Protein AF-A0A8T4NKF0-F1 (afdb_monomer_lite)

Structure (mmCIF, N/CA/C/O backbone):
data_AF-A0A8T4NKF0-F1
#
_entry.id   AF-A0A8T4NKF0-F1
#
loop_
_atom_site.group_PDB
_atom_site.id
_atom_site.type_symbol
_atom_site.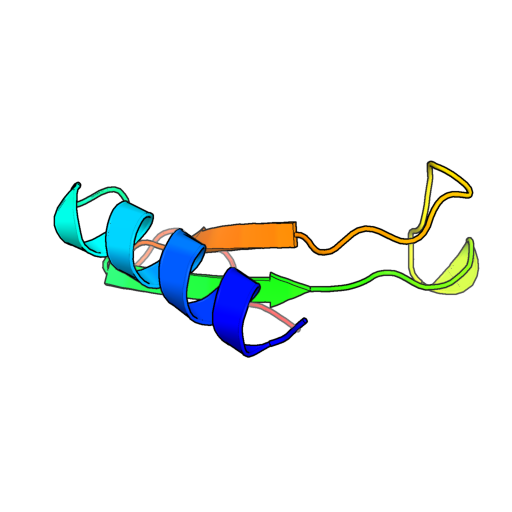label_atom_id
_atom_site.label_alt_id
_atom_site.label_comp_id
_atom_site.label_asym_id
_atom_site.label_entity_id
_atom_site.label_seq_id
_atom_site.pdbx_PDB_ins_code
_atom_site.Cartn_x
_atom_site.Cartn_y
_atom_site.Cartn_z
_atom_site.occupancy
_atom_site.B_iso_or_equiv
_atom_site.auth_seq_id
_atom_site.auth_comp_id
_atom_site.auth_asym_id
_atom_site.auth_atom_id
_atom_site.pdbx_PDB_model_num
ATOM 1 N N . MET A 1 1 ? 5.055 11.736 1.788 1.00 84.19 1 MET A N 1
ATOM 2 C CA . MET A 1 1 ? 4.552 10.502 1.144 1.00 84.19 1 MET A CA 1
ATOM 3 C C . MET A 1 1 ? 3.738 9.645 2.114 1.00 84.19 1 MET A C 1
ATOM 5 O O . MET A 1 1 ? 2.529 9.590 1.958 1.00 84.19 1 MET A O 1
ATOM 9 N N . MET A 1 2 ? 4.335 9.059 3.161 1.00 92.50 2 MET A N 1
ATOM 10 C CA . MET A 1 2 ? 3.595 8.198 4.110 1.00 92.50 2 MET A CA 1
ATOM 11 C C . MET A 1 2 ? 2.482 8.914 4.888 1.00 92.50 2 MET A C 1
ATOM 13 O O . MET A 1 2 ? 1.446 8.317 5.150 1.00 92.50 2 MET A O 1
ATOM 17 N N . GLN A 1 3 ? 2.640 10.209 5.178 1.00 96.81 3 GLN A N 1
ATOM 18 C CA . GLN A 1 3 ? 1.569 11.004 5.787 1.00 96.81 3 GLN A CA 1
ATOM 19 C C . GLN A 1 3 ? 0.305 11.054 4.911 1.00 96.81 3 GLN A C 1
ATOM 21 O O . GLN A 1 3 ? -0.800 10.931 5.426 1.00 96.81 3 GLN A O 1
ATOM 26 N N . PHE A 1 4 ? 0.471 11.185 3.590 1.00 96.69 4 PHE A N 1
ATOM 27 C CA . PHE A 1 4 ? -0.650 11.205 2.648 1.00 96.69 4 PHE A CA 1
ATOM 28 C C . PHE A 1 4 ? -1.310 9.826 2.541 1.00 96.69 4 PHE A C 1
ATOM 30 O O . PHE A 1 4 ? -2.529 9.724 2.576 1.00 96.69 4 PHE A O 1
ATOM 37 N N . VAL A 1 5 ? -0.509 8.754 2.517 1.00 97.38 5 VAL A N 1
ATOM 38 C CA . VAL A 1 5 ? -1.022 7.374 2.570 1.00 97.38 5 VAL A CA 1
ATOM 39 C C . VAL A 1 5 ? -1.856 7.147 3.832 1.00 97.38 5 VAL A C 1
ATOM 41 O O . VAL A 1 5 ? -2.954 6.609 3.742 1.00 97.38 5 VAL A O 1
ATOM 44 N N . LYS A 1 6 ? -1.372 7.603 4.995 1.00 96.31 6 LYS A N 1
ATOM 45 C CA . LYS A 1 6 ? -2.105 7.507 6.264 1.00 96.31 6 LYS A CA 1
ATOM 46 C C . LYS A 1 6 ? -3.434 8.262 6.215 1.00 96.31 6 LYS A C 1
ATOM 48 O O . LYS A 1 6 ? -4.425 7.740 6.709 1.00 96.31 6 LYS A O 1
ATOM 53 N N . GLN A 1 7 ? -3.453 9.458 5.627 1.00 98.00 7 GLN A N 1
ATOM 54 C CA . GLN A 1 7 ? -4.677 10.244 5.469 1.00 98.00 7 GLN A CA 1
ATOM 55 C C . GLN A 1 7 ? -5.702 9.508 4.597 1.00 98.00 7 GLN A C 1
ATOM 57 O O . GLN A 1 7 ? -6.815 9.269 5.046 1.00 98.00 7 GLN A O 1
ATOM 62 N N . VAL A 1 8 ? -5.299 9.065 3.401 1.00 97.75 8 VAL A N 1
ATOM 63 C CA . VAL A 1 8 ? -6.180 8.317 2.490 1.00 97.75 8 VAL A CA 1
ATOM 64 C C . VAL A 1 8 ? -6.695 7.037 3.149 1.00 97.75 8 VAL A C 1
ATOM 66 O O . VAL A 1 8 ? -7.874 6.719 3.046 1.00 97.75 8 VAL A O 1
ATOM 69 N N . ALA A 1 9 ? -5.830 6.303 3.850 1.00 97.31 9 ALA A N 1
ATOM 70 C CA . ALA A 1 9 ? -6.226 5.092 4.555 1.00 97.31 9 ALA A CA 1
ATOM 71 C C . ALA A 1 9 ? -7.220 5.372 5.696 1.00 97.31 9 ALA A C 1
ATOM 73 O O . ALA A 1 9 ? -8.189 4.631 5.840 1.00 97.31 9 ALA A O 1
ATOM 74 N N . GLY A 1 10 ? -7.017 6.449 6.464 1.00 97.38 10 GLY A N 1
ATOM 75 C CA . GLY A 1 10 ? -7.957 6.900 7.493 1.00 97.38 10 GLY A CA 1
ATOM 76 C C . GLY A 1 10 ? -9.337 7.198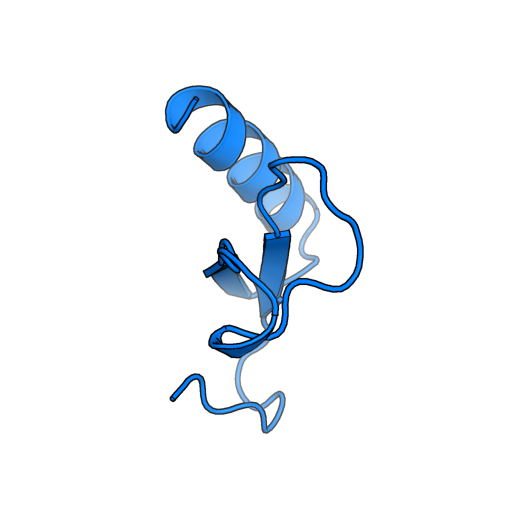 6.913 1.00 97.38 10 GLY A C 1
ATOM 77 O O . GLY A 1 10 ? -10.318 6.608 7.353 1.00 97.38 10 GLY A O 1
ATOM 78 N N . ASP A 1 11 ? -9.397 7.991 5.841 1.00 97.94 11 ASP A N 1
ATOM 79 C CA . ASP A 1 11 ? -10.656 8.337 5.170 1.00 97.94 11 ASP A CA 1
ATOM 80 C C . ASP A 1 11 ? -11.405 7.090 4.654 1.00 97.94 11 ASP A C 1
ATOM 82 O O . ASP A 1 11 ? -12.637 7.032 4.665 1.00 97.94 11 ASP A O 1
ATOM 86 N N . LEU A 1 12 ? -10.678 6.067 4.188 1.00 97.00 12 LEU A N 1
ATOM 87 C CA . LEU A 1 12 ? -11.264 4.799 3.736 1.00 97.00 12 LEU A CA 1
ATOM 88 C C . LEU A 1 12 ? -11.882 3.998 4.897 1.00 97.00 12 LEU A C 1
ATOM 90 O O . LEU A 1 12 ? -12.951 3.402 4.724 1.00 97.00 12 LEU A O 1
ATOM 94 N N . LEU A 1 13 ? -11.238 4.000 6.068 1.00 96.69 13 LEU A N 1
ATOM 95 C CA . LEU A 1 13 ? -11.742 3.335 7.273 1.00 96.69 13 LEU A CA 1
ATOM 96 C C . LEU A 1 13 ? -12.918 4.091 7.901 1.00 96.69 13 LEU A C 1
ATOM 98 O O . LEU A 1 13 ? -13.914 3.466 8.259 1.00 96.69 13 LEU A O 1
ATOM 102 N N . ASP A 1 14 ? -12.866 5.423 7.951 1.00 97.69 14 ASP A N 1
ATOM 103 C CA . ASP A 1 14 ? -13.964 6.259 8.459 1.00 97.69 14 ASP A CA 1
ATOM 104 C C . ASP A 1 14 ? -15.248 6.055 7.641 1.00 97.69 14 ASP A C 1
ATOM 106 O O . ASP A 1 14 ? -16.364 6.046 8.166 1.00 97.69 14 ASP A O 1
ATOM 110 N N . ARG A 1 15 ? -15.091 5.790 6.338 1.00 97.25 15 ARG A N 1
ATOM 111 C CA . ARG A 1 15 ? -16.176 5.421 5.418 1.00 97.25 15 ARG A CA 1
ATOM 112 C C . ARG A 1 15 ? -16.602 3.951 5.511 1.00 97.25 15 ARG A C 1
ATOM 114 O O . ARG A 1 15 ? -17.452 3.528 4.728 1.00 97.25 15 ARG A O 1
ATOM 121 N N . LYS A 1 16 ? -16.042 3.177 6.446 1.00 95.50 16 LYS A N 1
ATOM 122 C CA . LYS A 1 16 ? -16.327 1.752 6.689 1.00 95.50 16 LYS A CA 1
ATOM 123 C C . LYS A 1 16 ? -16.132 0.865 5.455 1.00 95.50 16 LYS A C 1
ATOM 125 O O . LYS A 1 16 ? -16.878 -0.089 5.233 1.00 95.50 16 LYS A O 1
ATOM 130 N N . LEU A 1 17 ? -15.139 1.184 4.622 1.00 95.81 17 LEU A N 1
ATOM 131 C CA . LEU A 1 17 ? -14.825 0.391 3.427 1.00 95.81 17 LEU A CA 1
ATOM 132 C C . LEU A 1 17 ? -13.988 -0.858 3.748 1.00 95.81 17 LEU A C 1
ATOM 134 O O . LEU A 1 17 ? -13.934 -1.776 2.930 1.00 95.81 17 LEU A O 1
ATOM 138 N N . GLY A 1 18 ? -13.395 -0.920 4.940 1.00 95.31 18 GLY A N 1
ATOM 139 C CA . GLY A 1 18 ? -12.679 -2.075 5.470 1.00 95.31 18 GLY A CA 1
ATOM 140 C C . GLY A 1 18 ? -12.460 -1.962 6.980 1.00 95.31 18 GLY A C 1
ATOM 141 O O . GLY A 1 18 ? -12.671 -0.898 7.557 1.00 95.31 18 GLY A O 1
ATOM 142 N N . ASP A 1 19 ? -12.019 -3.061 7.583 1.00 94.88 19 ASP A N 1
ATOM 143 C CA . ASP A 1 19 ? -11.623 -3.178 8.994 1.00 94.88 19 ASP A CA 1
ATOM 144 C C . ASP A 1 19 ? -10.110 -2.929 9.173 1.00 94.88 19 ASP A C 1
ATOM 146 O O . ASP A 1 19 ? -9.619 -2.679 10.270 1.00 94.88 19 ASP A O 1
ATOM 150 N N . GLY A 1 20 ? -9.363 -2.970 8.066 1.00 93.94 20 GLY A N 1
ATOM 151 C CA . GLY A 1 20 ? -7.944 -2.644 7.967 1.00 93.94 20 GLY A CA 1
ATOM 152 C C . GLY A 1 20 ? -7.570 -2.281 6.529 1.00 93.94 20 GLY A C 1
ATOM 153 O O . GLY A 1 20 ? -8.437 -2.146 5.665 1.00 93.94 20 GLY A O 1
ATOM 154 N N . PHE A 1 21 ? -6.280 -2.111 6.242 1.00 95.19 21 PHE A N 1
ATOM 155 C CA . PHE A 1 21 ? -5.807 -1.830 4.885 1.00 95.19 21 PHE A CA 1
ATOM 156 C C . PHE A 1 21 ? -4.375 -2.313 4.661 1.00 95.19 21 PHE A C 1
ATOM 158 O O . PHE A 1 21 ? -3.571 -2.376 5.589 1.00 95.19 21 PHE A O 1
ATOM 165 N N . ASN A 1 22 ? -4.048 -2.579 3.398 1.00 95.06 22 ASN A N 1
ATOM 166 C CA . ASN A 1 22 ? -2.695 -2.887 2.956 1.00 95.06 22 ASN A CA 1
ATOM 167 C C . ASN A 1 22 ? -2.103 -1.698 2.203 1.00 95.06 22 ASN A C 1
ATOM 169 O O . ASN A 1 22 ? -2.808 -1.008 1.463 1.00 95.06 22 ASN A O 1
ATOM 173 N N . VAL A 1 23 ? -0.793 -1.509 2.349 1.00 95.69 23 VAL A N 1
ATOM 174 C CA . VAL A 1 23 ? -0.009 -0.540 1.580 1.00 95.69 23 VAL A CA 1
ATOM 175 C C . VAL A 1 23 ? 1.035 -1.312 0.786 1.00 95.69 23 VAL A C 1
ATOM 177 O O . VAL A 1 23 ? 1.886 -1.969 1.378 1.00 95.69 23 VAL A O 1
ATOM 180 N N . ILE A 1 24 ? 0.955 -1.265 -0.545 1.00 95.31 24 ILE A N 1
ATOM 181 C CA . ILE A 1 24 ? 1.823 -2.046 -1.440 1.00 95.31 24 ILE A CA 1
ATOM 182 C C . ILE A 1 24 ? 2.407 -1.128 -2.514 1.00 95.31 24 ILE A C 1
ATOM 184 O O . ILE A 1 24 ? 1.712 -0.270 -3.057 1.00 95.31 24 ILE A O 1
ATOM 188 N N . MET A 1 25 ? 3.680 -1.330 -2.846 1.00 96.12 25 MET A N 1
ATOM 189 C CA . MET A 1 25 ? 4.339 -0.688 -3.978 1.00 96.12 25 MET A CA 1
ATOM 190 C C . MET A 1 25 ? 5.162 -1.731 -4.728 1.00 96.12 25 MET A C 1
ATOM 192 O O . MET A 1 25 ? 6.168 -2.223 -4.216 1.00 96.12 25 MET A O 1
ATOM 196 N N . ASN A 1 26 ? 4.743 -2.045 -5.949 1.00 97.00 26 ASN A N 1
ATOM 197 C CA . ASN A 1 26 ? 5.473 -2.963 -6.812 1.00 97.00 26 ASN A CA 1
ATOM 198 C C . ASN A 1 26 ? 6.521 -2.174 -7.598 1.00 97.00 26 ASN A C 1
ATOM 200 O O . ASN A 1 26 ? 6.193 -1.182 -8.251 1.00 97.00 26 ASN A O 1
ATOM 204 N N . ASN A 1 27 ? 7.776 -2.616 -7.536 1.00 97.69 27 ASN A N 1
ATOM 205 C CA . ASN A 1 27 ? 8.899 -1.962 -8.199 1.00 97.69 27 ASN A CA 1
ATOM 206 C C . ASN A 1 27 ? 9.511 -2.906 -9.232 1.00 97.69 27 ASN A C 1
ATOM 208 O O . ASN A 1 27 ? 10.063 -3.943 -8.871 1.00 97.69 27 ASN A O 1
ATOM 212 N N . LEU A 1 28 ? 9.454 -2.500 -10.501 1.00 97.56 28 LEU A N 1
ATOM 213 C CA . LEU A 1 28 ? 9.857 -3.276 -11.674 1.00 97.56 28 LEU A CA 1
ATOM 214 C C . LEU A 1 28 ? 8.957 -4.497 -11.941 1.00 97.56 28 LEU A C 1
ATOM 216 O O . LEU A 1 28 ? 8.147 -4.923 -11.113 1.00 97.56 28 LEU A O 1
ATOM 220 N N . SER A 1 29 ? 9.090 -5.058 -13.144 1.00 97.06 29 SER A N 1
ATOM 221 C CA . SER A 1 29 ? 8.234 -6.142 -13.643 1.00 97.06 29 SER A CA 1
ATOM 222 C C . SER A 1 29 ? 8.291 -7.406 -12.784 1.00 97.06 29 SER A C 1
ATOM 224 O O . SER A 1 29 ? 7.262 -8.044 -12.583 1.00 97.06 29 SER A O 1
ATOM 226 N 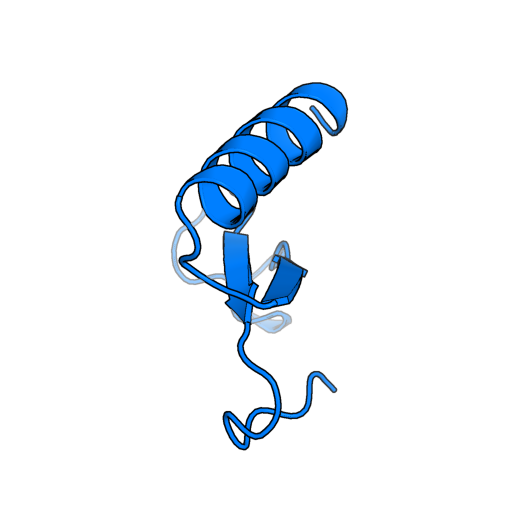N . ALA A 1 30 ? 9.459 -7.740 -12.221 1.00 97.50 30 ALA A N 1
ATOM 227 C CA . ALA A 1 30 ? 9.635 -8.913 -11.360 1.00 97.50 30 ALA A CA 1
ATOM 228 C C . ALA A 1 30 ? 8.792 -8.848 -10.072 1.00 97.50 30 ALA A C 1
ATOM 230 O O . ALA A 1 30 ? 8.361 -9.882 -9.575 1.00 97.50 30 ALA A O 1
ATOM 231 N N . ALA A 1 3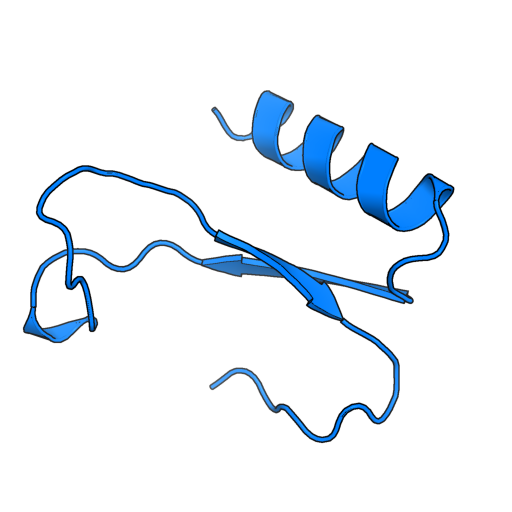1 ? 8.517 -7.642 -9.561 1.00 96.56 31 ALA A N 1
ATOM 232 C CA . ALA A 1 31 ? 7.627 -7.427 -8.421 1.00 96.56 31 ALA A CA 1
ATOM 233 C C . ALA A 1 31 ? 6.152 -7.246 -8.836 1.00 96.56 31 ALA A C 1
ATOM 235 O O . ALA A 1 31 ? 5.321 -6.903 -8.002 1.00 96.56 31 ALA A O 1
ATOM 236 N N . GLY A 1 32 ? 5.814 -7.419 -10.119 1.00 96.12 32 GLY A N 1
ATOM 237 C CA . GLY A 1 32 ? 4.452 -7.259 -10.631 1.00 96.12 32 GLY A CA 1
ATOM 238 C C . GLY A 1 32 ? 4.056 -5.822 -10.989 1.00 96.12 32 GLY A C 1
ATOM 239 O O . GLY A 1 32 ? 2.864 -5.518 -11.042 1.00 96.12 32 GLY A O 1
ATOM 240 N N . GLN A 1 33 ? 5.009 -4.910 -11.223 1.00 98.12 33 GLN A N 1
ATOM 241 C CA . GLN A 1 33 ? 4.691 -3.570 -11.731 1.00 98.12 33 GLN A CA 1
ATOM 242 C C . GLN A 1 33 ? 4.319 -3.632 -13.220 1.00 98.12 33 GLN A C 1
ATOM 244 O O . GLN A 1 33 ? 5.141 -4.008 -14.054 1.00 98.12 33 GLN A O 1
ATOM 249 N N . VAL A 1 34 ? 3.093 -3.220 -13.557 1.00 97.50 34 VAL A N 1
ATOM 250 C CA . VAL A 1 34 ? 2.595 -3.193 -14.948 1.00 97.50 34 VAL A CA 1
ATOM 251 C C . VAL A 1 34 ? 2.772 -1.816 -15.591 1.00 97.50 34 VAL A C 1
ATOM 253 O O . VAL A 1 34 ? 3.123 -1.717 -16.763 1.00 97.50 34 VAL A O 1
ATOM 256 N N . ILE A 1 35 ? 2.553 -0.744 -14.824 1.00 97.12 35 ILE A N 1
ATOM 257 C CA . ILE A 1 35 ? 2.693 0.636 -15.302 1.00 97.12 35 ILE A CA 1
ATOM 258 C C . ILE A 1 35 ? 4.018 1.209 -14.785 1.00 97.12 35 ILE A C 1
ATOM 260 O O . ILE A 1 35 ? 4.188 1.276 -13.563 1.00 97.12 35 ILE A O 1
ATOM 264 N N . PRO A 1 36 ? 4.940 1.657 -15.664 1.00 95.56 36 PRO A N 1
ATOM 265 C CA . PRO A 1 36 ? 6.269 2.146 -15.286 1.00 95.56 36 PRO A CA 1
ATOM 266 C C . PRO A 1 36 ? 6.228 3.586 -14.738 1.00 95.56 36 PRO A C 1
ATOM 268 O O . PRO A 1 36 ? 6.967 4.466 -15.166 1.00 95.56 36 PRO A O 1
ATOM 271 N N . HIS A 1 37 ? 5.342 3.825 -13.773 1.00 96.88 37 HIS A N 1
ATOM 272 C CA . HIS A 1 37 ? 5.252 5.027 -12.952 1.00 96.88 37 HIS A CA 1
ATOM 273 C C . HIS A 1 37 ? 5.148 4.577 -11.494 1.00 96.88 37 HIS A C 1
ATOM 275 O O . HIS A 1 37 ? 4.392 3.655 -11.190 1.00 96.88 37 HIS A O 1
ATOM 281 N N . ALA A 1 38 ? 5.910 5.191 -10.591 1.00 95.94 38 ALA A N 1
ATOM 282 C CA . ALA A 1 38 ? 5.844 4.887 -9.167 1.00 95.94 38 ALA A CA 1
ATOM 283 C C . ALA A 1 38 ? 4.445 5.210 -8.613 1.00 95.94 38 ALA A C 1
ATOM 285 O O . ALA A 1 38 ? 3.996 6.351 -8.670 1.00 95.94 38 ALA A O 1
ATOM 286 N N . HIS A 1 39 ? 3.762 4.209 -8.064 1.00 96.62 39 HIS A N 1
ATOM 287 C CA . HIS A 1 39 ? 2.460 4.374 -7.423 1.00 96.62 39 HIS A CA 1
ATOM 288 C C . HIS A 1 39 ? 2.340 3.458 -6.208 1.00 96.62 39 HIS A C 1
ATOM 290 O O . HIS A 1 39 ? 2.975 2.409 -6.135 1.00 96.62 39 HIS A O 1
ATOM 296 N N . ILE A 1 40 ? 1.523 3.882 -5.248 1.00 96.69 40 ILE A N 1
ATOM 297 C CA . ILE A 1 40 ? 1.250 3.144 -4.017 1.00 96.69 40 ILE A CA 1
ATOM 298 C C . ILE A 1 40 ? -0.198 2.678 -4.078 1.00 96.69 40 ILE A C 1
ATOM 300 O O . ILE A 1 40 ? -1.106 3.484 -4.281 1.00 96.69 40 ILE A O 1
ATOM 304 N N . HIS A 1 41 ? -0.416 1.386 -3.872 1.00 96.00 41 HIS A N 1
ATOM 305 C CA . HIS A 1 41 ? -1.741 0.840 -3.636 1.00 96.00 41 HIS A CA 1
ATOM 306 C C . HIS A 1 41 ? -2.099 1.006 -2.159 1.00 96.00 41 HIS A C 1
ATOM 308 O O . HIS A 1 41 ? -1.335 0.593 -1.287 1.00 96.00 41 HIS A O 1
ATOM 314 N N . VAL A 1 42 ? -3.275 1.572 -1.891 1.00 96.19 42 VAL A N 1
ATOM 315 C CA . VAL A 1 42 ? -3.922 1.561 -0.573 1.00 96.19 42 VAL A CA 1
ATOM 316 C C . VAL A 1 42 ? -5.195 0.742 -0.721 1.00 96.19 42 VAL A C 1
ATOM 318 O O . VAL A 1 42 ? -6.115 1.154 -1.424 1.00 96.19 42 VAL A O 1
ATOM 321 N N . ILE A 1 43 ? -5.215 -0.448 -0.126 1.00 95.75 43 ILE A N 1
ATOM 322 C CA . ILE A 1 43 ? -6.254 -1.455 -0.371 1.00 95.75 43 ILE A CA 1
ATOM 323 C C . ILE A 1 43 ? -6.992 -1.725 0.943 1.00 95.75 43 ILE A C 1
ATOM 325 O O . ILE A 1 43 ? -6.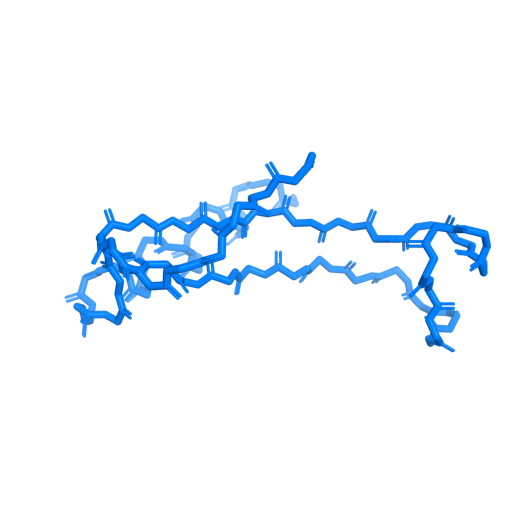417 -2.397 1.801 1.00 95.75 43 ILE A O 1
ATOM 329 N N . PRO A 1 44 ? -8.233 -1.236 1.131 1.00 95.75 44 PRO A N 1
ATOM 330 C CA . PRO A 1 44 ? -9.073 -1.619 2.265 1.00 95.75 44 PRO A CA 1
ATOM 331 C C . PRO A 1 44 ? -9.301 -3.129 2.301 1.00 95.75 44 PRO A C 1
ATOM 333 O O . PRO A 1 44 ? -9.525 -3.751 1.263 1.00 95.75 44 PRO A O 1
ATOM 336 N N . ARG A 1 45 ? -9.259 -3.710 3.496 1.00 95.88 45 ARG A N 1
ATOM 337 C CA . ARG A 1 45 ? -9.417 -5.144 3.754 1.00 95.88 45 ARG A CA 1
ATOM 338 C C . ARG A 1 45 ? -10.547 -5.366 4.741 1.00 95.88 45 ARG A C 1
ATOM 340 O O . ARG A 1 45 ? -10.750 -4.534 5.622 1.00 95.88 45 ARG A O 1
ATOM 347 N N . LYS A 1 46 ? -11.259 -6.481 4.605 1.00 94.88 46 LYS A N 1
ATOM 348 C CA . LYS A 1 46 ? -12.294 -6.894 5.561 1.00 94.88 46 LYS A CA 1
ATOM 349 C C . LYS A 1 46 ? -11.866 -8.165 6.264 1.00 94.88 46 LYS A C 1
ATOM 351 O O . LYS A 1 46 ? -11.191 -9.005 5.665 1.00 94.88 46 LYS A O 1
ATOM 356 N N . GLU A 1 47 ? -12.269 -8.317 7.516 1.00 94.00 47 GLU A N 1
ATOM 357 C CA . GLU A 1 47 ? -12.052 -9.571 8.223 1.00 94.00 47 GLU A CA 1
ATOM 358 C C . GLU A 1 47 ? -12.706 -10.727 7.444 1.00 94.00 47 GLU A C 1
ATOM 360 O O . GLU A 1 47 ? -13.859 -10.651 7.020 1.00 94.00 47 GLU A O 1
ATOM 365 N N . GLY A 1 48 ? -11.935 -11.787 7.188 1.00 92.56 48 GLY A N 1
ATOM 366 C CA . GLY A 1 48 ? -12.423 -12.962 6.465 1.00 9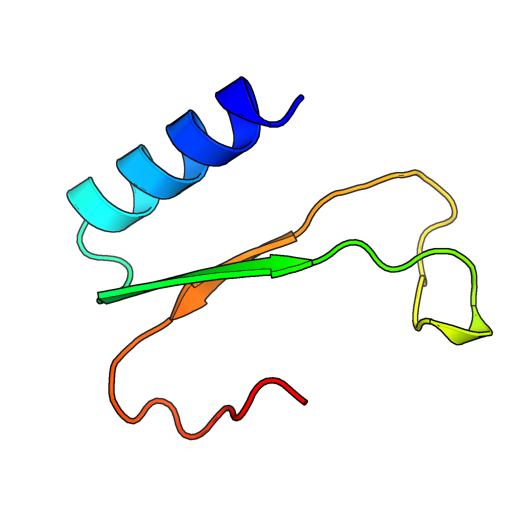2.56 48 GLY A CA 1
ATOM 367 C C . GLY A 1 48 ? -12.557 -12.814 4.943 1.00 92.56 48 GLY A C 1
ATOM 368 O O . GLY A 1 48 ? -13.105 -13.717 4.318 1.00 92.56 48 GLY A O 1
ATOM 369 N N . ASP A 1 49 ? -12.024 -11.761 4.311 1.00 93.44 49 ASP A N 1
ATOM 370 C CA . ASP A 1 49 ? -12.077 -11.581 2.843 1.00 93.44 49 ASP A CA 1
ATOM 371 C C . ASP A 1 49 ? -11.253 -12.610 2.023 1.00 93.44 49 ASP A C 1
ATOM 373 O O . ASP A 1 49 ? -11.183 -12.529 0.797 1.00 93.44 49 ASP A O 1
ATOM 377 N N . GLY A 1 50 ? -10.628 -13.588 2.690 1.00 89.88 50 GLY A N 1
ATOM 378 C CA . GLY A 1 50 ? -9.936 -14.723 2.074 1.00 89.88 50 GLY A CA 1
ATOM 379 C C . GLY A 1 50 ? -8.574 -14.396 1.455 1.00 89.88 50 GLY A C 1
ATOM 380 O O . GLY A 1 50 ? -7.875 -15.304 1.007 1.00 89.88 50 GLY A O 1
ATOM 381 N N . LEU A 1 51 ? -8.156 -13.130 1.458 1.00 87.06 51 LEU A N 1
ATOM 382 C CA . LEU A 1 51 ? -6.882 -12.698 0.893 1.00 87.06 51 LEU A CA 1
ATOM 383 C C . LEU A 1 51 ? -5.798 -12.709 1.977 1.00 87.06 51 LEU A C 1
ATOM 385 O O . LEU A 1 51 ? -5.744 -11.852 2.859 1.00 87.06 51 LEU A O 1
ATOM 389 N N . ARG A 1 52 ? -4.868 -13.658 1.905 1.00 73.12 52 ARG A N 1
ATOM 390 C CA . ARG A 1 52 ? -3.639 -13.591 2.706 1.00 73.12 52 ARG A CA 1
ATOM 391 C C . ARG A 1 52 ? -2.625 -12.746 1.949 1.00 73.12 52 ARG A C 1
ATOM 393 O O . ARG A 1 52 ? -2.293 -13.068 0.814 1.00 73.12 52 ARG A O 1
ATOM 400 N N . CYS A 1 53 ? -2.158 -11.660 2.559 1.00 60.88 53 CYS A N 1
ATOM 401 C CA . CYS A 1 53 ? -0.934 -11.042 2.065 1.00 60.88 53 CYS A CA 1
ATOM 402 C C . CYS A 1 53 ? 0.217 -12.006 2.351 1.00 60.88 53 CYS A C 1
ATOM 404 O O . CYS A 1 53 ? 0.385 -12.407 3.503 1.00 60.88 53 CYS A O 1
ATOM 406 N N . LEU A 1 54 ? 0.919 -12.418 1.292 1.00 50.88 54 LEU A N 1
ATOM 407 C CA . LEU A 1 54 ? 2.233 -13.055 1.387 1.00 50.88 54 LEU A CA 1
ATOM 408 C C . LEU A 1 54 ? 3.273 -12.024 1.828 1.00 50.88 54 LEU A C 1
ATOM 410 O O . LEU A 1 54 ? 3.130 -10.849 1.412 1.00 50.88 54 LEU A O 1
#

Sequence (54 aa):
MMQFVKQVAGDLLDRKLGDGFNVIMNNLSAAGQVIPHAHIHVIPRKEGDGLRCL

pLDDT: mean 93.78, std 8.47, range [50.88, 98.12]

Secondary structure (DSSP, 8-state):
-HHHHHHHHHHHHHTTS-SEEEEE---SGGGT--SSS---EEEEE-TT-S----

Radius of gyration: 12.54 Å; chains: 1; bounding box: 26×26×24 Å

Foldseek 3Di:
DVVVLVVVQVVCVVVVVAPHWDKDWQDDVVSPDPDPDTDIDTGHYYVPPPDDDD